Protein AF-A0A9D4LQ45-F1 (afdb_monomer)

Nearest PDB structures (foldseek):
  8e12-assembly1_B  TM=4.538E-01  e=1.174E+00  synthetic construct
  8e0m-assembly2_D  TM=4.059E-01  e=2.780E+00  synthetic construct
  9dze-assembly1_h  TM=4.517E-01  e=4.054E+00  synthetic construct
  8e12-assembly1_A  TM=3.407E-01  e=2.496E+00  synthetic construct

Foldseek 3Di:
DDDDDDPPVPPPLVQLALVCLVVLLVVLCVVQCQDPVVLAGPRLVSSVVSLVVVLVVLVVQLVVCVVVVPVVSNVRSVSSNVCSVPPVCPSRVVRSVVNVVVV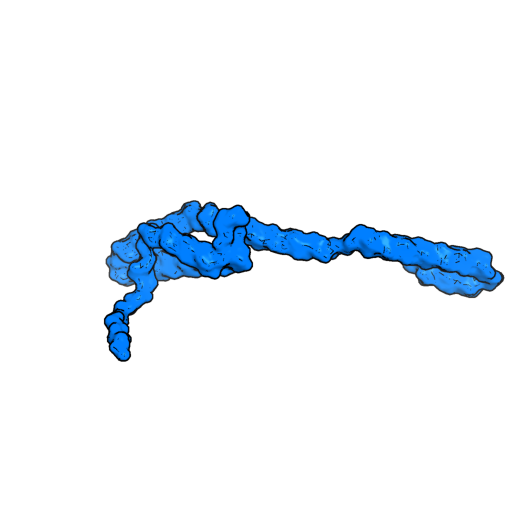VVVVVVVVPQDPVNVVVVVVVVVVLVVVLVVQCVPDPDPVSNVVSVVVVD

Solvent-accessible surface area (backbone atoms only — not comparable to full-atom values): 8572 Å² total; per-residue (Å²): 137,83,84,78,80,72,91,68,80,81,48,69,80,81,63,53,44,51,86,40,48,66,57,52,53,52,50,41,37,60,75,17,43,52,38,85,87,80,60,35,40,77,38,26,72,51,41,50,50,50,54,58,48,50,54,51,52,31,52,52,45,29,53,49,13,58,76,68,69,34,60,68,56,23,52,35,23,51,54,32,46,50,49,46,70,69,46,39,45,73,79,44,42,50,41,21,50,47,37,52,49,51,53,52,52,54,60,53,57,73,69,50,75,48,75,62,54,54,46,52,50,51,51,51,54,50,50,52,50,53,52,51,54,49,52,53,69,70,48,90,47,77,69,58,38,55,57,52,54,66,75,76,110

Structure (mmCIF, N/CA/C/O backbone):
data_AF-A0A9D4LQ45-F1
#
_entry.id   AF-A0A9D4LQ45-F1
#
loop_
_atom_site.group_PDB
_atom_site.id
_atom_site.type_symbol
_atom_site.label_atom_id
_atom_site.label_alt_id
_atom_site.label_comp_id
_atom_site.label_asym_id
_atom_site.label_entity_id
_atom_site.label_seq_id
_atom_site.pdbx_PDB_ins_code
_atom_site.Cartn_x
_atom_site.Cartn_y
_atom_site.Cartn_z
_atom_site.occupancy
_atom_site.B_iso_or_equiv
_atom_site.auth_seq_id
_atom_site.auth_comp_id
_atom_site.auth_asym_id
_atom_site.auth_atom_id
_atom_site.pdbx_PDB_model_num
ATOM 1 N N . MET A 1 1 ? -34.561 -25.183 -6.318 1.00 37.25 1 MET A N 1
ATOM 2 C CA . MET A 1 1 ? -34.825 -24.034 -5.427 1.00 37.25 1 MET A CA 1
ATOM 3 C C . MET A 1 1 ? -34.007 -24.214 -4.157 1.00 37.25 1 MET A C 1
ATOM 5 O O . MET A 1 1 ? -34.370 -25.041 -3.334 1.00 37.25 1 MET A O 1
ATOM 9 N N . ARG A 1 2 ? -32.856 -23.543 -4.029 1.00 37.72 2 ARG A N 1
ATOM 10 C CA . ARG A 1 2 ? -32.115 -23.498 -2.759 1.00 37.72 2 ARG A CA 1
ATOM 11 C C . ARG A 1 2 ? -32.461 -22.171 -2.099 1.00 37.72 2 ARG A C 1
ATOM 13 O O . ARG A 1 2 ? -32.156 -21.121 -2.649 1.00 37.72 2 ARG A O 1
ATOM 20 N N . SER A 1 3 ? -33.189 -22.264 -0.994 1.00 40.03 3 SER A N 1
ATOM 21 C CA . SER A 1 3 ? -33.584 -21.139 -0.157 1.00 40.03 3 SER A CA 1
ATOM 22 C C . SER A 1 3 ? -32.323 -20.459 0.381 1.00 40.03 3 SER A C 1
ATOM 24 O O . SER A 1 3 ? -31.523 -21.107 1.056 1.00 40.03 3 SER A O 1
ATOM 26 N N . CYS A 1 4 ? -32.106 -19.191 0.030 1.00 41.59 4 CYS A N 1
ATOM 27 C CA . CYS A 1 4 ? -31.050 -18.374 0.619 1.00 41.59 4 CYS A CA 1
ATOM 28 C C . CYS A 1 4 ? -31.459 -18.043 2.062 1.00 41.59 4 CYS A C 1
ATOM 30 O O . CYS A 1 4 ? -32.508 -17.421 2.249 1.00 41.59 4 CYS A O 1
ATOM 32 N N . PRO A 1 5 ? -30.690 -18.446 3.086 1.00 48.56 5 PRO A N 1
ATOM 33 C CA . PRO A 1 5 ? -31.003 -18.062 4.447 1.00 48.56 5 PRO A CA 1
ATOM 34 C C . PRO A 1 5 ? -30.683 -16.579 4.619 1.00 48.56 5 PRO A C 1
ATOM 36 O O . PRO A 1 5 ? -29.595 -16.144 4.255 1.00 48.56 5 PRO A O 1
ATOM 39 N N . GLY A 1 6 ? -31.654 -15.849 5.171 1.00 40.50 6 GLY A N 1
ATOM 40 C CA . GLY A 1 6 ? -31.476 -14.654 5.992 1.00 40.50 6 GLY A CA 1
ATOM 41 C C . GLY A 1 6 ? -30.595 -13.551 5.415 1.00 40.50 6 GLY A C 1
ATOM 42 O O . GLY A 1 6 ? -29.373 -13.655 5.386 1.00 40.50 6 GLY A O 1
ATOM 43 N N . ASN A 1 7 ? -31.226 -12.431 5.075 1.00 47.28 7 ASN A N 1
ATOM 44 C CA . ASN A 1 7 ? -30.576 -11.133 4.963 1.00 47.28 7 ASN A CA 1
ATOM 45 C C . ASN A 1 7 ? -29.912 -10.769 6.309 1.00 47.28 7 ASN A C 1
ATOM 47 O O . ASN A 1 7 ? -30.491 -10.059 7.124 1.00 47.28 7 ASN A O 1
ATOM 51 N N . VAL A 1 8 ? -28.725 -11.312 6.583 1.00 52.38 8 VAL A N 1
ATOM 52 C CA . VAL A 1 8 ? -27.810 -10.737 7.565 1.00 52.38 8 VAL A CA 1
ATOM 53 C C . VAL A 1 8 ? -27.364 -9.450 6.904 1.00 52.38 8 VAL A C 1
ATOM 55 O O . VAL A 1 8 ? -26.621 -9.510 5.923 1.00 52.38 8 VAL A O 1
ATOM 58 N N . GLU A 1 9 ? -27.862 -8.305 7.365 1.00 46.81 9 GLU A N 1
ATOM 59 C CA . GLU A 1 9 ? -27.307 -7.025 6.950 1.00 46.81 9 GLU A CA 1
ATOM 60 C C . GLU A 1 9 ? -25.806 -7.075 7.234 1.00 46.81 9 GLU A C 1
ATOM 62 O O . GLU A 1 9 ? -25.347 -7.030 8.377 1.00 46.81 9 GLU A O 1
ATOM 67 N N . LYS A 1 10 ? -25.024 -7.275 6.172 1.00 56.97 10 LYS A N 1
ATOM 68 C CA . LYS A 1 10 ? -23.567 -7.309 6.209 1.00 56.97 10 LYS A CA 1
ATOM 69 C C . LYS A 1 10 ? -23.085 -5.870 6.366 1.00 56.97 10 LYS A C 1
ATOM 71 O O . LYS A 1 10 ? -22.484 -5.318 5.450 1.00 56.97 10 LYS A O 1
ATOM 76 N N . SER A 1 11 ? -23.413 -5.244 7.497 1.00 69.25 11 SER A N 1
ATOM 77 C CA . SER A 1 11 ? -22.915 -3.915 7.817 1.00 69.25 11 SER A CA 1
ATOM 78 C C . SER A 1 11 ? -21.404 -3.993 7.969 1.00 69.25 11 SER A C 1
ATOM 80 O O . SER A 1 11 ? -20.864 -4.952 8.526 1.00 69.25 11 SER A O 1
ATOM 82 N N . LEU A 1 12 ? -20.726 -2.967 7.470 1.00 71.88 12 LEU A N 1
ATOM 83 C CA . LEU A 1 12 ? -19.279 -2.811 7.554 1.00 71.88 12 LEU A CA 1
ATOM 84 C C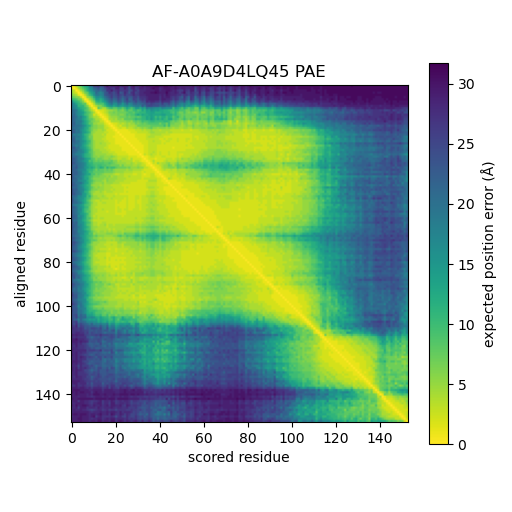 . LEU A 1 12 ? -18.778 -2.906 9.005 1.00 71.88 12 LEU A C 1
ATOM 86 O O . LEU A 1 12 ? -17.689 -3.411 9.260 1.00 71.88 12 LEU A O 1
ATOM 90 N N . GLU A 1 13 ? -19.630 -2.505 9.946 1.00 73.94 13 GLU A N 1
ATOM 91 C CA . GLU A 1 13 ? -19.447 -2.611 11.396 1.00 73.94 13 GLU A CA 1
ATOM 92 C C . GLU A 1 13 ? -19.127 -4.041 11.860 1.00 73.94 13 GLU A C 1
ATOM 94 O O . GLU A 1 13 ? -18.313 -4.229 12.757 1.00 73.94 13 GLU A O 1
ATOM 99 N N . ASN A 1 14 ? -19.696 -5.059 11.207 1.00 70.69 14 ASN A N 1
ATOM 100 C CA . ASN A 1 14 ? -19.511 -6.462 11.583 1.00 70.69 14 ASN A CA 1
ATOM 101 C C . ASN A 1 14 ? -18.216 -7.087 11.041 1.00 70.69 14 ASN A C 1
ATOM 103 O O . ASN A 1 14 ? -17.897 -8.218 11.401 1.00 70.69 14 ASN A O 1
ATOM 107 N N . PHE A 1 15 ? -17.473 -6.393 10.176 1.00 70.88 15 PHE A N 1
ATOM 108 C CA . PHE A 1 15 ? -16.237 -6.917 9.574 1.00 70.88 15 PHE A CA 1
ATOM 109 C C . PHE A 1 15 ? -14.977 -6.195 10.056 1.00 70.88 15 PHE A C 1
ATOM 111 O O . PHE A 1 15 ? -13.868 -6.673 9.826 1.00 70.88 15 PHE A O 1
ATOM 118 N N . MET A 1 16 ? -15.132 -5.059 10.734 1.00 75.31 16 MET A N 1
ATOM 119 C CA . MET A 1 16 ? -14.042 -4.153 11.102 1.00 75.31 16 MET A CA 1
ATOM 120 C C . MET A 1 16 ? -13.503 -4.460 12.506 1.00 75.31 16 MET A C 1
ATOM 122 O O . MET A 1 16 ? -13.445 -3.590 13.371 1.00 75.31 16 MET A O 1
ATOM 126 N N . TYR A 1 17 ? -13.111 -5.718 12.720 1.00 81.88 17 TYR A N 1
ATOM 127 C CA . TYR A 1 17 ? -12.446 -6.173 13.943 1.00 81.88 17 TYR A CA 1
ATOM 128 C C . TYR A 1 17 ? -10.919 -6.179 13.769 1.00 81.88 17 TYR A C 1
ATOM 130 O O . TYR A 1 17 ? -10.446 -6.560 12.694 1.00 81.88 17 TYR A O 1
ATOM 138 N N . PRO A 1 18 ? -10.132 -5.852 14.812 1.00 81.06 18 PRO A N 1
ATOM 139 C CA . PRO A 1 18 ? -8.669 -5.949 14.781 1.00 81.06 18 PRO A CA 1
ATOM 140 C C . PRO A 1 18 ? -8.158 -7.321 14.314 1.00 81.06 18 PRO A C 1
ATOM 142 O O . PRO A 1 18 ? -7.267 -7.401 13.468 1.00 81.06 18 PRO A O 1
ATOM 145 N N . ASP A 1 19 ? -8.793 -8.404 14.770 1.00 85.38 19 ASP A N 1
ATOM 146 C CA . ASP A 1 19 ? -8.439 -9.783 14.400 1.00 85.38 19 ASP A CA 1
ATOM 147 C C . ASP A 1 19 ? -8.616 -10.074 12.903 1.00 85.38 19 ASP A C 1
ATOM 149 O O . ASP A 1 19 ? -7.924 -10.920 12.327 1.00 85.38 19 ASP A O 1
ATOM 153 N N . ALA A 1 20 ? -9.514 -9.341 12.239 1.00 84.75 20 ALA A N 1
ATOM 154 C CA . ALA A 1 20 ? -9.761 -9.475 10.811 1.00 84.75 20 ALA A CA 1
ATOM 155 C C . ALA A 1 20 ? -8.671 -8.812 9.954 1.00 84.75 20 ALA A C 1
ATOM 157 O O . ALA A 1 20 ? -8.658 -9.026 8.741 1.00 84.75 20 ALA A O 1
ATOM 158 N N . PHE A 1 21 ? -7.728 -8.060 10.540 1.00 87.75 21 PHE A N 1
ATOM 159 C CA . PHE A 1 21 ? -6.685 -7.345 9.796 1.00 87.75 21 PHE A CA 1
ATOM 160 C C . PHE A 1 21 ? -5.932 -8.258 8.820 1.00 87.75 21 PHE A C 1
ATOM 162 O O . PHE A 1 21 ? -5.829 -7.952 7.634 1.00 87.75 21 PHE A O 1
ATOM 169 N N . LYS A 1 22 ? -5.492 -9.438 9.276 1.00 88.25 22 LYS A N 1
ATOM 170 C CA . LYS A 1 22 ? -4.783 -10.406 8.420 1.00 88.25 22 LYS A CA 1
ATOM 171 C C . LYS A 1 22 ? -5.638 -1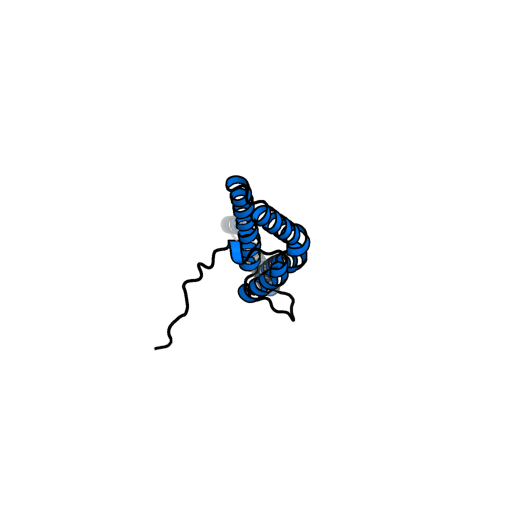0.872 7.241 1.00 88.25 22 LYS A C 1
ATOM 173 O O . LYS A 1 22 ? -5.146 -10.986 6.120 1.00 88.25 22 LYS A O 1
ATOM 178 N N . PHE A 1 23 ? -6.923 -11.117 7.486 1.00 89.56 23 PHE A N 1
ATOM 179 C CA . PHE A 1 23 ? -7.865 -11.531 6.451 1.00 89.56 23 PHE A CA 1
ATOM 180 C C . PHE A 1 23 ? -8.108 -10.416 5.426 1.00 89.56 23 PHE A C 1
ATOM 182 O O . PHE A 1 23 ? -8.148 -10.677 4.223 1.00 89.56 23 PHE A O 1
ATOM 189 N N . ILE A 1 24 ? -8.214 -9.169 5.887 1.00 89.44 24 ILE A N 1
ATOM 190 C CA . ILE A 1 24 ? -8.373 -7.990 5.033 1.00 89.44 24 ILE A CA 1
ATOM 191 C C . ILE A 1 24 ? -7.133 -7.791 4.159 1.00 89.44 24 ILE A C 1
ATOM 193 O O . ILE A 1 24 ? -7.263 -7.627 2.946 1.00 89.44 24 ILE A O 1
ATOM 197 N N . THR A 1 25 ? -5.937 -7.874 4.741 1.00 89.94 25 THR A N 1
ATOM 198 C CA . THR A 1 25 ? -4.668 -7.768 4.012 1.00 89.94 25 THR A CA 1
ATOM 199 C C . THR A 1 25 ? -4.546 -8.858 2.950 1.00 89.94 25 THR A C 1
ATOM 201 O O . THR A 1 25 ? -4.234 -8.559 1.797 1.00 89.94 25 THR A O 1
ATOM 204 N N . GLN A 1 26 ? -4.867 -10.112 3.286 1.00 89.94 26 GLN A N 1
ATOM 205 C CA . GLN A 1 26 ? -4.833 -11.207 2.316 1.00 89.94 26 GLN A CA 1
ATOM 206 C C . GLN A 1 26 ? -5.868 -11.020 1.199 1.00 89.94 26 GLN A C 1
ATOM 208 O O . GLN A 1 26 ? -5.569 -11.235 0.026 1.00 89.94 26 GLN A O 1
ATOM 213 N N . SER A 1 27 ? -7.076 -10.577 1.544 1.00 90.69 27 SER A N 1
ATOM 214 C CA . SER A 1 27 ? -8.129 -10.301 0.564 1.00 90.69 27 SER A CA 1
ATOM 215 C C . SER A 1 27 ? -7.730 -9.164 -0.377 1.00 90.69 27 SER A C 1
ATOM 217 O O . SER A 1 27 ? -7.913 -9.275 -1.586 1.00 90.69 27 SER A O 1
ATOM 219 N N . CYS A 1 28 ? -7.121 -8.101 0.155 1.00 91.25 28 CYS A N 1
ATOM 220 C CA . CYS A 1 28 ? -6.574 -6.996 -0.629 1.00 91.25 28 CYS A CA 1
ATOM 221 C C . CYS A 1 28 ? -5.500 -7.487 -1.608 1.00 91.25 28 CYS A C 1
ATOM 223 O O . CYS A 1 28 ? -5.574 -7.181 -2.799 1.00 91.25 28 CYS A O 1
ATOM 225 N N . LYS A 1 29 ? -4.557 -8.313 -1.133 1.00 91.38 29 LYS A N 1
ATOM 226 C CA . LYS A 1 29 ? -3.518 -8.935 -1.967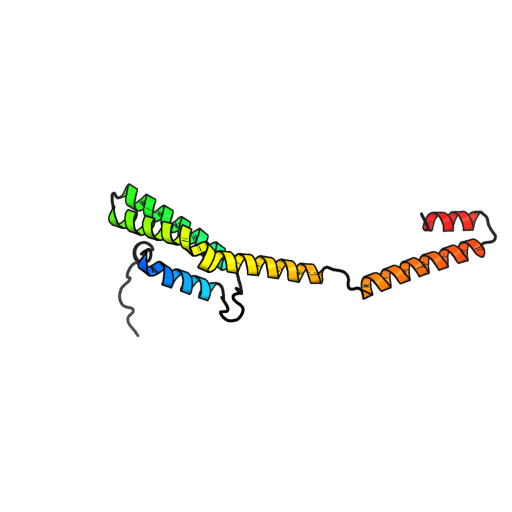 1.00 91.38 29 LYS A CA 1
ATOM 227 C C . LYS A 1 29 ? -4.119 -9.753 -3.106 1.00 91.38 29 LYS A C 1
ATOM 229 O O . LYS A 1 29 ? -3.732 -9.569 -4.257 1.00 91.38 29 LYS A O 1
ATOM 234 N N . ASN A 1 30 ? -5.118 -10.579 -2.810 1.00 91.81 30 ASN A N 1
ATOM 235 C CA . ASN A 1 30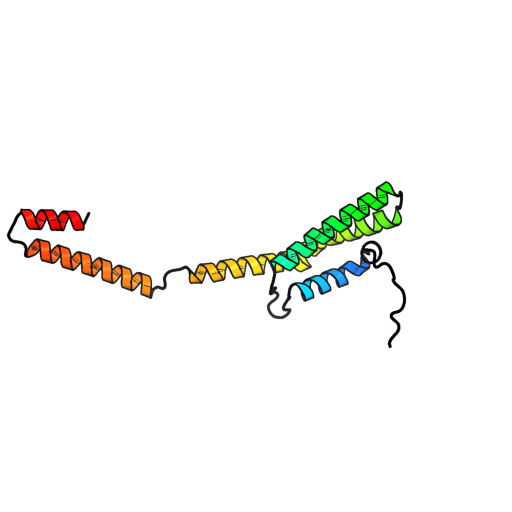 ? -5.797 -11.389 -3.818 1.00 91.81 30 ASN A CA 1
ATOM 236 C C . ASN A 1 30 ? -6.514 -10.518 -4.866 1.00 91.81 30 ASN A C 1
ATOM 238 O O . ASN A 1 30 ? -6.375 -10.753 -6.062 1.00 91.81 30 ASN A O 1
ATOM 242 N N . VAL A 1 31 ? -7.248 -9.488 -4.431 1.00 91.81 31 VAL A N 1
ATOM 243 C CA . VAL A 1 31 ? -8.000 -8.584 -5.323 1.00 91.81 31 VAL A CA 1
ATOM 244 C C . VAL A 1 31 ? -7.072 -7.741 -6.201 1.00 91.81 31 VAL A C 1
ATOM 246 O O . VAL A 1 31 ? -7.376 -7.495 -7.365 1.00 91.81 31 VAL A O 1
ATOM 249 N N . ALA A 1 32 ? -5.930 -7.311 -5.667 1.00 90.38 32 ALA A N 1
ATOM 250 C CA . ALA A 1 32 ? -4.934 -6.543 -6.408 1.00 90.38 32 ALA A CA 1
ATOM 251 C C . ALA A 1 32 ? -4.010 -7.407 -7.291 1.00 90.38 32 ALA A C 1
ATOM 253 O O . ALA A 1 32 ? -3.137 -6.863 -7.974 1.00 90.38 32 ALA A O 1
ATOM 254 N N . GLY A 1 33 ? -4.200 -8.733 -7.291 1.00 91.31 33 GLY A N 1
ATOM 255 C CA . GLY A 1 33 ? -3.412 -9.677 -8.081 1.00 91.31 33 GLY A CA 1
ATOM 256 C C . GLY A 1 33 ? -1.959 -9.755 -7.621 1.00 91.31 33 GLY A C 1
ATOM 257 O O . GLY A 1 33 ? -1.052 -9.596 -8.433 1.00 91.31 33 GLY A O 1
ATOM 258 N N . PHE A 1 34 ? -1.741 -9.912 -6.317 1.00 91.56 34 PHE A N 1
ATOM 259 C CA . PHE A 1 34 ? -0.416 -10.109 -5.738 1.00 91.56 34 PHE A CA 1
ATOM 260 C C . PHE A 1 34 ? 0.173 -11.465 -6.150 1.00 91.56 34 PHE A C 1
ATOM 262 O O . PHE A 1 34 ? -0.448 -12.500 -5.901 1.00 91.56 34 PHE A O 1
ATOM 269 N N . ASP A 1 35 ? 1.376 -11.463 -6.725 1.00 90.00 35 ASP A N 1
ATOM 270 C CA . ASP A 1 35 ? 2.157 -12.678 -6.957 1.00 90.00 35 ASP A CA 1
ATOM 271 C C . ASP A 1 35 ? 3.189 -12.875 -5.841 1.00 90.00 35 ASP A C 1
ATOM 273 O O . ASP A 1 35 ? 4.050 -12.027 -5.595 1.00 90.00 35 ASP A O 1
ATOM 277 N N . GLY A 1 36 ? 3.108 -14.021 -5.163 1.00 86.44 36 GLY A N 1
ATOM 278 C CA . GLY A 1 36 ? 3.992 -14.356 -4.047 1.00 86.44 36 GLY A CA 1
ATOM 279 C C . GLY A 1 36 ? 5.424 -14.687 -4.469 1.00 86.44 36 GLY A C 1
ATOM 280 O O . GLY A 1 36 ? 6.322 -14.596 -3.635 1.00 86.44 36 GLY A O 1
ATOM 281 N N . ASN A 1 37 ? 5.653 -15.040 -5.738 1.00 86.31 37 ASN A N 1
ATOM 282 C CA . ASN A 1 37 ? 6.986 -15.396 -6.226 1.00 86.31 37 ASN A CA 1
ATOM 283 C C . ASN A 1 37 ? 7.814 -14.148 -6.546 1.00 86.31 37 ASN A C 1
ATOM 285 O O . ASN A 1 37 ? 8.968 -14.045 -6.134 1.00 86.31 37 ASN A O 1
ATOM 289 N N . THR A 1 38 ? 7.224 -13.182 -7.254 1.00 84.12 38 THR A N 1
ATOM 290 C CA . THR A 1 38 ? 7.890 -11.919 -7.612 1.00 84.12 38 THR A CA 1
ATOM 291 C C . THR A 1 38 ? 7.695 -10.819 -6.573 1.00 84.12 38 THR A C 1
ATOM 293 O O . THR A 1 38 ? 8.407 -9.815 -6.605 1.00 84.12 38 THR A O 1
ATOM 296 N N . ASN A 1 39 ? 6.757 -10.990 -5.634 1.00 86.38 39 ASN A N 1
ATOM 297 C CA . ASN A 1 39 ? 6.388 -9.980 -4.642 1.00 86.38 39 ASN A CA 1
ATOM 298 C C . ASN A 1 39 ? 5.985 -8.650 -5.317 1.00 86.38 39 ASN A C 1
ATOM 300 O O . ASN A 1 39 ? 6.426 -7.557 -4.927 1.00 86.38 39 ASN A O 1
ATOM 304 N N . THR A 1 40 ? 5.186 -8.775 -6.383 1.00 87.88 40 THR A N 1
ATOM 305 C CA . THR A 1 40 ? 4.638 -7.675 -7.187 1.00 87.88 40 THR A CA 1
ATOM 306 C C . THR A 1 40 ? 3.123 -7.794 -7.325 1.00 87.88 40 THR A C 1
ATOM 308 O O . THR A 1 40 ? 2.532 -8.844 -7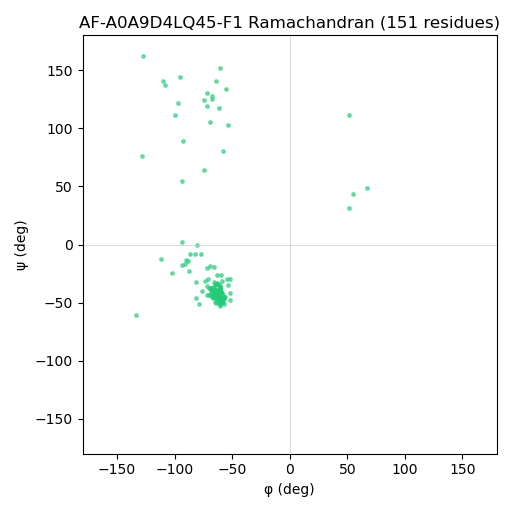.080 1.00 87.88 40 THR A O 1
ATOM 311 N N . TYR A 1 41 ? 2.476 -6.692 -7.701 1.00 90.19 41 TYR A N 1
ATOM 312 C CA . TYR A 1 41 ? 1.030 -6.634 -7.922 1.00 90.19 41 TYR A CA 1
ATOM 313 C C . TYR A 1 41 ? 0.696 -6.475 -9.404 1.00 90.19 41 TYR A C 1
ATOM 315 O O . TYR A 1 41 ? 1.316 -5.669 -10.094 1.00 90.19 41 TYR A O 1
ATOM 323 N N . ALA A 1 42 ? -0.353 -7.150 -9.874 1.00 88.12 42 ALA A N 1
ATOM 324 C CA . ALA A 1 42 ? -0.913 -6.897 -11.201 1.00 88.12 42 ALA A CA 1
ATOM 325 C C . ALA A 1 42 ? -1.518 -5.485 -11.301 1.00 88.12 42 ALA A C 1
ATOM 327 O O . ALA A 1 42 ? -1.314 -4.780 -12.286 1.00 88.12 42 ALA A O 1
ATOM 328 N N . ILE A 1 43 ? -2.246 -5.052 -10.262 1.00 91.06 43 ILE A N 1
ATOM 329 C CA . ILE A 1 43 ? -2.859 -3.718 -10.193 1.00 91.06 43 ILE A CA 1
ATOM 330 C C . ILE A 1 43 ? -2.460 -3.044 -8.869 1.00 91.06 43 ILE A C 1
ATOM 332 O O . ILE A 1 43 ? -3.266 -2.951 -7.939 1.00 91.06 43 ILE A O 1
ATOM 336 N N . PRO A 1 44 ? -1.223 -2.531 -8.749 1.00 89.88 44 PRO A N 1
ATOM 337 C CA . PRO A 1 44 ? -0.728 -1.944 -7.500 1.00 89.88 44 PRO A CA 1
ATOM 338 C C . PRO A 1 44 ? -1.541 -0.721 -7.044 1.00 89.88 44 PRO A C 1
ATOM 340 O O . PRO A 1 44 ? -1.785 -0.533 -5.853 1.00 89.88 44 PRO A O 1
ATOM 343 N N . SER A 1 45 ? -2.051 0.080 -7.985 1.00 91.06 45 SER A N 1
ATOM 344 C CA . SER A 1 45 ? -2.942 1.212 -7.690 1.00 91.06 45 SER A CA 1
ATOM 345 C C . SER A 1 45 ? -4.214 0.790 -6.951 1.00 91.06 45 SER A C 1
ATOM 347 O O . SER A 1 45 ? -4.752 1.567 -6.164 1.00 91.06 45 SER A O 1
ATOM 349 N N . LEU A 1 46 ? -4.713 -0.425 -7.206 1.00 93.12 46 LEU A N 1
ATOM 350 C CA . LEU A 1 46 ? -5.903 -0.951 -6.544 1.00 93.12 46 LEU A CA 1
ATOM 351 C C . LEU A 1 46 ? -5.604 -1.291 -5.081 1.00 93.12 46 LEU A C 1
ATOM 353 O O . LEU A 1 46 ? -6.371 -0.887 -4.212 1.00 93.12 46 LEU A O 1
ATOM 357 N N . ALA A 1 47 ? -4.462 -1.926 -4.800 1.00 91.19 47 ALA A N 1
ATOM 358 C CA . ALA A 1 47 ? -4.024 -2.224 -3.434 1.00 91.19 47 ALA A CA 1
ATOM 359 C C . ALA A 1 47 ? -3.937 -0.953 -2.563 1.00 91.19 47 ALA A C 1
ATOM 361 O O . ALA A 1 47 ? -4.465 -0.909 -1.450 1.00 91.19 47 ALA A O 1
ATOM 362 N N . LEU A 1 48 ? -3.347 0.120 -3.106 1.00 92.19 48 LEU A N 1
ATOM 363 C CA . LEU A 1 48 ? -3.247 1.418 -2.424 1.00 92.19 48 LEU A CA 1
ATOM 364 C C . LEU A 1 48 ? -4.625 2.059 -2.189 1.00 92.19 48 LEU A C 1
ATOM 366 O O . LEU A 1 48 ? -4.907 2.593 -1.111 1.00 92.19 48 LEU A O 1
ATOM 370 N N . LYS A 1 49 ? -5.513 1.993 -3.187 1.00 93.19 49 LYS A N 1
ATOM 371 C CA . LYS A 1 49 ? -6.874 2.541 -3.076 1.00 93.19 49 LYS A CA 1
ATOM 372 C C . LYS A 1 49 ? -7.708 1.800 -2.034 1.00 93.19 49 LYS A C 1
ATOM 374 O O . LYS A 1 49 ? -8.447 2.444 -1.293 1.00 93.19 49 LYS A O 1
ATOM 379 N N . ILE A 1 50 ? -7.582 0.477 -1.945 1.00 92.50 50 ILE A N 1
ATOM 380 C CA . ILE A 1 50 ? -8.302 -0.329 -0.951 1.00 92.50 50 ILE A CA 1
ATOM 381 C C . ILE A 1 50 ? -7.897 0.090 0.464 1.00 92.50 50 ILE A C 1
ATOM 383 O O . ILE A 1 50 ? -8.770 0.422 1.262 1.00 92.50 50 ILE A O 1
ATOM 387 N N . GLY A 1 51 ? -6.595 0.168 0.753 1.00 90.88 51 GLY A N 1
ATOM 388 C CA . GLY A 1 51 ? -6.111 0.575 2.077 1.00 90.88 51 GLY A CA 1
ATOM 389 C C . GLY A 1 51 ? -6.596 1.959 2.494 1.00 90.88 51 GLY A C 1
ATOM 390 O O . GLY A 1 51 ? -7.176 2.130 3.565 1.00 90.88 51 GLY A O 1
ATOM 391 N N . THR A 1 52 ? -6.444 2.943 1.605 1.00 90.69 52 THR A N 1
ATOM 392 C CA . THR A 1 52 ? -6.893 4.321 1.869 1.00 90.69 52 THR A CA 1
ATOM 393 C C . THR A 1 52 ? -8.408 4.431 2.039 1.00 90.69 52 THR A C 1
ATOM 395 O O . THR A 1 52 ? -8.884 5.226 2.849 1.00 90.69 52 THR A O 1
ATOM 398 N N . THR A 1 53 ? -9.184 3.635 1.303 1.00 92.25 53 THR A N 1
ATOM 399 C CA . THR A 1 53 ? -10.648 3.605 1.430 1.00 92.25 53 THR A CA 1
ATOM 400 C C . THR A 1 53 ? -11.073 2.972 2.750 1.00 92.25 53 THR A C 1
ATOM 402 O O . THR A 1 53 ? -11.913 3.534 3.447 1.00 92.25 53 THR A O 1
ATOM 405 N N . LEU A 1 54 ? -10.450 1.860 3.145 1.00 91.31 54 LEU A N 1
ATOM 406 C CA . LEU A 1 54 ? -10.735 1.194 4.416 1.00 91.31 54 LEU A CA 1
ATOM 407 C C . LEU A 1 54 ? -10.395 2.080 5.617 1.00 91.31 54 LEU A C 1
ATOM 409 O O . LEU A 1 54 ? -11.201 2.177 6.538 1.00 91.31 54 LEU A O 1
ATOM 413 N N . GLN A 1 55 ? -9.280 2.813 5.578 1.00 91.31 55 GLN A N 1
ATOM 414 C CA . GLN A 1 55 ? -8.958 3.799 6.615 1.00 91.31 55 GLN A CA 1
ATOM 415 C C . GLN A 1 55 ? -10.016 4.907 6.727 1.00 91.31 55 GLN A C 1
ATOM 417 O O . GLN A 1 55 ? -10.347 5.335 7.832 1.00 91.31 55 GLN A O 1
ATOM 422 N N . LYS A 1 56 ? -10.592 5.370 5.608 1.00 92.56 56 LYS A N 1
ATOM 423 C CA . LYS A 1 56 ? -11.711 6.331 5.646 1.00 92.56 56 LYS A CA 1
ATOM 424 C C . LYS A 1 56 ? -12.949 5.713 6.285 1.00 92.56 56 LYS A C 1
ATOM 426 O O . LYS A 1 56 ? -13.578 6.352 7.122 1.00 92.56 56 LYS A O 1
ATOM 431 N N . CYS A 1 57 ? -13.274 4.475 5.926 1.00 91.56 57 CYS A N 1
ATOM 432 C CA . CYS A 1 57 ? -14.374 3.746 6.541 1.00 91.56 57 CYS A CA 1
ATOM 433 C C . CYS A 1 57 ? -14.180 3.574 8.054 1.00 91.56 57 CYS A C 1
ATOM 435 O O . CYS A 1 57 ? -15.130 3.777 8.801 1.00 91.56 57 CYS A O 1
ATOM 437 N N . LEU A 1 58 ? -12.962 3.276 8.517 1.00 91.62 58 LEU A N 1
ATOM 438 C CA . LEU A 1 58 ? -12.650 3.189 9.946 1.00 91.62 58 LEU A CA 1
ATOM 439 C C . LEU A 1 58 ? -12.884 4.519 10.660 1.00 91.62 58 LEU A C 1
ATOM 441 O O . LEU A 1 58 ? -13.542 4.542 11.692 1.00 91.62 58 LEU A O 1
ATOM 445 N N . LYS A 1 59 ? -12.448 5.639 10.073 1.00 92.31 59 LYS A N 1
ATOM 446 C CA . LYS A 1 59 ? -12.722 6.977 10.625 1.00 92.31 59 LYS A CA 1
ATOM 447 C C . LYS A 1 59 ? -14.219 7.259 10.745 1.00 92.31 59 LYS A C 1
ATOM 449 O O . LYS A 1 59 ? -14.648 7.775 11.769 1.00 92.31 59 LYS A O 1
ATOM 454 N N . ILE A 1 60 ? -15.013 6.869 9.746 1.00 92.56 60 ILE A N 1
ATOM 455 C CA . ILE A 1 60 ? -16.479 6.998 9.793 1.00 92.56 60 ILE A CA 1
ATOM 456 C C . ILE A 1 60 ? -17.066 6.153 10.931 1.00 92.56 60 ILE A C 1
ATOM 458 O O . ILE A 1 60 ? -17.955 6.620 11.637 1.00 92.56 60 ILE A O 1
ATOM 462 N N . LEU A 1 61 ? -16.563 4.934 11.144 1.00 90.88 61 LEU A N 1
ATOM 463 C CA . LEU A 1 61 ? -17.012 4.072 12.241 1.00 90.88 61 LEU A CA 1
ATOM 464 C C . LEU A 1 61 ? -16.647 4.631 13.617 1.00 90.88 61 LEU A C 1
ATOM 466 O O . LEU A 1 61 ? -17.476 4.578 14.520 1.00 90.88 61 LEU A O 1
ATOM 470 N N . ILE A 1 62 ? -15.457 5.216 13.760 1.00 91.06 62 ILE A N 1
ATOM 471 C CA . ILE A 1 62 ? -15.044 5.921 14.981 1.00 91.06 62 ILE A CA 1
ATOM 472 C C . ILE A 1 62 ? -15.997 7.091 15.244 1.00 91.06 62 ILE A C 1
ATOM 474 O O . ILE A 1 62 ? -16.556 7.186 16.334 1.00 91.06 62 ILE A O 1
ATOM 478 N N . SER A 1 63 ? -16.255 7.937 14.238 1.00 92.69 63 SER A N 1
ATOM 479 C CA . SER A 1 63 ? -17.213 9.046 14.351 1.00 92.69 63 SER A CA 1
ATOM 480 C C . SER A 1 63 ? -18.608 8.560 14.747 1.00 92.69 63 SER A C 1
ATOM 482 O O . SER A 1 63 ? -19.196 9.100 15.678 1.00 92.69 63 SER A O 1
ATOM 484 N N . LYS A 1 64 ? -19.102 7.485 14.121 1.00 90.38 64 LYS A N 1
ATOM 485 C CA . LYS A 1 64 ? -20.394 6.876 14.461 1.00 90.38 64 LYS A CA 1
ATOM 486 C C . LYS A 1 64 ? -20.417 6.332 15.895 1.00 90.38 64 LYS A C 1
ATOM 488 O O . LYS A 1 64 ? -21.418 6.491 16.590 1.00 90.38 64 LYS A O 1
ATOM 493 N N . GLY A 1 65 ? -19.335 5.703 16.353 1.00 89.00 65 GLY A N 1
ATOM 494 C CA . GLY A 1 65 ? -19.194 5.224 17.731 1.00 89.00 65 GLY A CA 1
ATOM 495 C C . GLY A 1 65 ? -19.282 6.365 18.745 1.00 89.00 65 GLY A C 1
ATOM 496 O O . GLY A 1 65 ? -20.009 6.250 19.727 1.00 89.00 65 GLY A O 1
ATOM 497 N N . ILE A 1 66 ? -18.639 7.498 18.450 1.00 91.44 66 ILE A N 1
ATOM 498 C CA . ILE A 1 66 ? -18.704 8.714 19.273 1.00 91.44 66 ILE A CA 1
ATOM 499 C C . ILE A 1 66 ? -20.129 9.286 19.292 1.00 91.44 66 ILE A C 1
ATOM 501 O O . ILE A 1 66 ? -20.671 9.541 20.363 1.00 91.44 66 ILE A O 1
ATOM 505 N N . GLU A 1 67 ? -20.760 9.444 18.124 1.00 92.50 67 GLU A N 1
ATOM 506 C CA . GLU A 1 67 ? -22.123 9.989 18.000 1.00 92.50 67 GLU A CA 1
ATOM 507 C C . GLU A 1 67 ? -23.171 9.140 18.730 1.00 92.50 67 GLU A C 1
ATOM 509 O O . GLU A 1 67 ? -24.114 9.669 19.316 1.00 92.50 67 GLU A O 1
ATOM 514 N N . THR A 1 68 ? -23.002 7.818 18.709 1.00 91.25 68 THR A N 1
ATOM 515 C CA . THR A 1 68 ? -23.932 6.863 19.331 1.00 91.25 68 THR A CA 1
ATOM 516 C C . THR A 1 68 ? -23.545 6.480 20.762 1.00 91.25 68 THR A C 1
ATOM 518 O O . THR A 1 68 ? -24.231 5.665 21.378 1.00 91.25 68 THR A O 1
ATOM 521 N N . ASN A 1 69 ? -22.466 7.063 21.302 1.00 90.56 69 ASN A N 1
ATOM 522 C CA . ASN A 1 69 ? -21.861 6.717 22.592 1.00 90.56 69 ASN A CA 1
ATOM 523 C C . ASN A 1 69 ? -21.571 5.207 22.748 1.00 90.56 69 ASN A C 1
ATOM 525 O O . ASN A 1 69 ? -21.642 4.641 23.841 1.00 90.56 69 ASN A O 1
ATOM 529 N N . ASN A 1 70 ? -21.261 4.539 21.635 1.00 90.69 70 ASN A N 1
ATOM 530 C CA . ASN A 1 70 ? -20.899 3.131 21.589 1.00 90.69 70 ASN A CA 1
ATOM 531 C C . ASN A 1 70 ? -19.374 2.988 21.685 1.00 90.69 70 ASN A C 1
ATOM 533 O O . ASN A 1 70 ? -18.667 2.956 20.674 1.00 90.69 70 ASN A O 1
ATOM 537 N N . GLN A 1 71 ? -18.881 2.896 22.923 1.00 89.62 71 GLN A N 1
ATOM 538 C CA . GLN A 1 71 ? -17.448 2.777 23.217 1.00 89.62 71 GLN A CA 1
ATOM 539 C C . GLN A 1 71 ? -16.815 1.528 22.600 1.00 89.62 71 GLN A C 1
ATOM 541 O O . GLN A 1 71 ? -15.681 1.573 22.144 1.00 89.62 71 GLN A O 1
ATOM 546 N N . ASP A 1 72 ? -17.550 0.423 22.541 1.00 88.19 72 ASP A N 1
ATOM 547 C CA . ASP A 1 72 ? -17.042 -0.838 22.014 1.00 88.19 72 ASP A CA 1
ATOM 548 C C . ASP A 1 72 ? -16.787 -0.762 20.495 1.00 88.19 72 ASP A C 1
ATOM 550 O O . ASP A 1 72 ? -15.713 -1.142 20.023 1.00 88.19 72 ASP A O 1
ATOM 554 N N . LEU A 1 73 ? -17.716 -0.170 19.733 1.00 87.19 73 LEU A N 1
ATOM 555 C CA . LEU A 1 73 ? -17.509 0.109 18.306 1.00 87.19 73 LEU A CA 1
ATOM 556 C C . LEU A 1 73 ? -16.329 1.066 18.087 1.00 87.19 73 LEU A C 1
ATOM 558 O O . LEU A 1 73 ? -15.511 0.844 17.191 1.00 87.19 73 LEU A O 1
ATOM 562 N N . GLN A 1 74 ? -16.237 2.114 18.910 1.00 89.00 74 GLN A N 1
ATOM 563 C CA . GLN A 1 74 ? -15.159 3.095 18.840 1.00 89.00 74 GLN A CA 1
ATOM 564 C C . GLN A 1 74 ? -13.791 2.437 19.067 1.00 89.00 74 GLN A C 1
ATOM 566 O O . GLN A 1 74 ? -12.906 2.568 18.222 1.00 89.00 74 GLN A O 1
ATOM 571 N N . THR A 1 75 ? -13.622 1.695 20.166 1.00 90.44 75 THR A N 1
ATOM 572 C CA . THR A 1 75 ? -12.345 1.066 20.530 1.00 90.44 75 THR A CA 1
ATOM 573 C C . THR A 1 75 ? -11.874 0.091 19.456 1.00 90.44 75 THR A C 1
ATOM 575 O O . THR A 1 75 ? -10.729 0.181 19.016 1.00 90.44 75 THR A O 1
ATOM 578 N N . ARG A 1 76 ? -12.758 -0.777 18.948 1.00 90.19 76 ARG A N 1
ATOM 579 C CA . ARG A 1 76 ? -12.403 -1.738 17.888 1.00 90.19 76 ARG A CA 1
ATOM 580 C C . ARG A 1 76 ? -11.944 -1.043 16.606 1.00 90.19 76 ARG A C 1
ATOM 582 O O . ARG A 1 76 ? -10.961 -1.459 15.992 1.00 90.19 76 ARG A O 1
ATOM 589 N N . ALA A 1 77 ? -12.647 0.015 16.199 1.00 91.00 77 ALA A N 1
ATOM 590 C CA . ALA A 1 77 ? -12.307 0.764 14.995 1.00 91.00 77 ALA A CA 1
ATOM 591 C C . ALA A 1 77 ? -10.990 1.546 15.157 1.00 91.00 77 ALA A C 1
ATOM 593 O O . ALA A 1 77 ? -10.196 1.600 14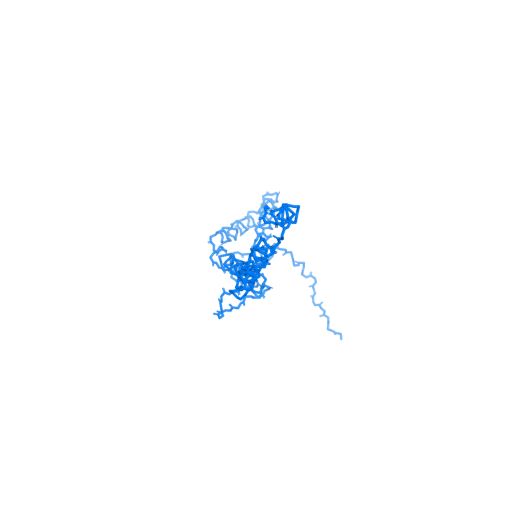.217 1.00 91.00 77 ALA A O 1
ATOM 594 N N . GLU A 1 78 ? -10.720 2.102 16.342 1.00 91.69 78 GLU A N 1
ATOM 595 C CA . GLU A 1 78 ? -9.448 2.761 16.666 1.00 91.69 78 GLU A CA 1
ATOM 596 C C . GLU A 1 78 ? -8.271 1.778 16.682 1.00 91.69 78 GLU A C 1
ATOM 598 O O . GLU A 1 78 ? -7.217 2.067 16.113 1.00 91.69 78 GLU A O 1
ATOM 603 N N . GLU A 1 79 ? -8.438 0.607 17.297 1.00 92.62 79 GLU A N 1
ATOM 604 C CA . GLU A 1 79 ? -7.424 -0.451 17.324 1.00 92.62 79 GLU A CA 1
ATOM 605 C C . GLU A 1 79 ? -7.098 -0.953 15.917 1.00 92.62 79 GLU A C 1
ATOM 607 O O . GLU A 1 79 ? -5.927 -1.029 15.537 1.00 92.62 79 GLU A O 1
ATOM 612 N N . LEU A 1 80 ? -8.123 -1.224 15.105 1.00 90.50 80 LEU A N 1
ATOM 613 C CA . LEU A 1 80 ? -7.926 -1.620 13.716 1.00 90.50 80 LEU A CA 1
ATOM 614 C C . LEU A 1 80 ? -7.282 -0.486 12.900 1.00 90.50 80 LEU A C 1
ATOM 616 O O . LEU A 1 80 ? -6.375 -0.749 12.112 1.00 90.50 80 LEU A O 1
ATOM 620 N N . SER A 1 81 ? -7.664 0.777 13.115 1.00 92.12 81 SER A N 1
ATOM 621 C CA . SER A 1 81 ? -7.020 1.926 12.457 1.00 92.12 81 SER A CA 1
ATOM 622 C C . SER A 1 81 ? -5.530 2.020 12.792 1.00 92.12 81 SER A C 1
ATOM 624 O O . SER A 1 81 ? -4.721 2.234 11.888 1.00 92.12 81 SER A O 1
ATOM 626 N N . LYS A 1 82 ? -5.145 1.793 14.054 1.00 92.56 82 LYS A N 1
ATOM 627 C CA . LYS A 1 82 ? -3.734 1.743 14.470 1.00 92.56 82 LYS A CA 1
ATOM 628 C C . LYS A 1 82 ? -2.985 0.594 13.793 1.00 92.56 82 LYS A C 1
ATOM 630 O O . LYS A 1 82 ? -1.872 0.797 13.320 1.00 92.56 82 LYS A O 1
ATOM 635 N N . LEU A 1 83 ? -3.593 -0.590 13.677 1.00 91.31 83 LEU A N 1
ATOM 636 C CA . LEU A 1 83 ? -2.991 -1.710 12.939 1.00 91.31 83 LEU A CA 1
ATOM 637 C C . LEU A 1 83 ? -2.740 -1.362 11.468 1.00 91.31 83 LEU A C 1
ATOM 639 O O . LEU A 1 83 ? -1.686 -1.705 10.932 1.00 91.31 83 LEU A O 1
ATOM 643 N N . PHE A 1 84 ? -3.674 -0.652 10.829 1.00 90.56 84 PHE A N 1
ATOM 644 C CA . PHE A 1 84 ? -3.475 -0.133 9.477 1.00 90.56 84 PHE A CA 1
ATOM 645 C C . PHE A 1 84 ? -2.314 0.865 9.412 1.00 90.56 84 PHE A C 1
ATOM 647 O O . PHE A 1 84 ? -1.511 0.790 8.494 1.00 90.56 84 PHE A O 1
ATOM 654 N N . GLU A 1 85 ? -2.183 1.787 10.362 1.00 89.06 85 GLU A N 1
ATOM 655 C CA . GLU A 1 85 ? -1.071 2.750 10.353 1.00 89.06 85 GLU A CA 1
ATOM 656 C C . GLU A 1 85 ? 0.299 2.084 10.529 1.00 89.06 85 GLU A C 1
ATOM 658 O O . GLU A 1 85 ? 1.252 2.472 9.855 1.00 89.06 85 GLU A O 1
ATOM 663 N N . ILE A 1 86 ? 0.388 1.067 11.389 1.00 90.31 86 ILE A N 1
ATOM 664 C CA . ILE A 1 86 ? 1.653 0.397 11.712 1.00 90.31 86 ILE A CA 1
ATOM 665 C C . ILE A 1 86 ? 2.054 -0.588 10.608 1.00 90.31 86 ILE A C 1
ATOM 667 O O . ILE A 1 86 ? 3.177 -0.536 10.119 1.00 90.31 86 ILE A O 1
ATOM 671 N N . ASN A 1 87 ? 1.147 -1.481 10.200 1.00 90.50 87 ASN A N 1
ATOM 672 C CA . ASN A 1 87 ? 1.517 -2.658 9.404 1.00 90.50 87 ASN A CA 1
ATOM 673 C C . ASN A 1 87 ? 1.191 -2.522 7.912 1.00 90.50 87 ASN A C 1
ATOM 675 O O . ASN A 1 87 ? 1.808 -3.186 7.083 1.00 90.50 87 ASN A O 1
ATOM 679 N N . TRP A 1 88 ? 0.224 -1.678 7.529 1.00 91.25 88 TRP A N 1
ATOM 680 C CA . TRP A 1 88 ? -0.257 -1.641 6.139 1.00 91.25 88 TRP A CA 1
ATOM 681 C C . TRP A 1 88 ? 0.818 -1.190 5.148 1.00 91.25 88 TRP A C 1
ATOM 683 O O . TRP A 1 88 ? 0.850 -1.637 3.997 1.00 91.25 88 TRP A O 1
ATOM 693 N N . THR A 1 89 ? 1.697 -0.288 5.587 1.00 89.00 89 THR A N 1
ATOM 694 C CA . THR A 1 89 ? 2.791 0.209 4.754 1.00 89.00 89 THR A CA 1
ATOM 695 C C . THR A 1 89 ? 3.735 -0.919 4.367 1.00 89.00 89 THR A C 1
ATOM 697 O O . THR A 1 89 ? 4.028 -1.070 3.182 1.00 89.00 89 THR A O 1
ATOM 700 N N . ASP A 1 90 ? 4.136 -1.742 5.330 1.00 88.25 90 ASP A N 1
ATOM 701 C CA . ASP A 1 90 ? 5.080 -2.833 5.105 1.00 88.25 90 ASP A CA 1
ATOM 702 C C . ASP A 1 90 ? 4.421 -4.017 4.394 1.00 88.25 90 ASP A C 1
ATOM 704 O O . ASP A 1 90 ? 4.994 -4.575 3.461 1.00 88.25 90 ASP A O 1
ATOM 708 N N . ASP A 1 91 ? 3.184 -4.354 4.765 1.00 86.25 91 ASP A N 1
ATOM 709 C CA . ASP A 1 91 ? 2.486 -5.517 4.216 1.00 86.25 91 ASP A CA 1
ATOM 710 C C . ASP A 1 91 ? 1.993 -5.318 2.778 1.00 86.25 91 ASP A C 1
ATOM 712 O O . ASP A 1 91 ? 1.851 -6.300 2.037 1.00 86.25 91 ASP A O 1
ATOM 716 N N . VAL A 1 92 ? 1.646 -4.079 2.403 1.00 89.50 92 VAL A N 1
ATOM 717 C CA . VAL A 1 92 ? 0.942 -3.778 1.147 1.00 89.50 92 VAL A CA 1
ATOM 718 C C . VAL A 1 92 ? 1.568 -2.605 0.402 1.00 89.50 92 VAL A C 1
ATOM 720 O O . VAL A 1 92 ? 1.993 -2.773 -0.746 1.00 89.50 92 VAL A O 1
ATOM 723 N N . SER A 1 93 ? 1.606 -1.413 1.008 1.00 89.38 93 SER A N 1
ATOM 724 C CA . SER A 1 93 ? 1.903 -0.182 0.260 1.00 89.38 93 SER A CA 1
ATOM 725 C C . SER A 1 93 ? 3.323 -0.141 -0.291 1.00 89.38 93 SER A C 1
ATOM 727 O O . SER A 1 93 ? 3.510 0.319 -1.412 1.00 89.38 93 SER A O 1
ATOM 729 N N . SER A 1 94 ? 4.310 -0.637 0.454 1.00 90.00 94 SER A N 1
ATOM 730 C CA . SER A 1 94 ? 5.717 -0.662 0.048 1.00 90.00 94 SER A CA 1
ATOM 731 C C . SER A 1 94 ? 5.903 -1.487 -1.225 1.00 90.00 94 SER A C 1
ATOM 733 O O . SER A 1 94 ? 6.406 -0.987 -2.234 1.00 90.00 94 SER A O 1
ATOM 735 N N . ASN A 1 95 ? 5.385 -2.720 -1.236 1.00 90.00 95 ASN A N 1
ATOM 736 C CA . ASN A 1 95 ? 5.441 -3.584 -2.413 1.00 90.00 95 ASN A CA 1
ATOM 737 C C . ASN A 1 95 ? 4.631 -3.010 -3.587 1.00 90.00 95 ASN A C 1
ATOM 739 O O . ASN A 1 95 ? 5.110 -3.033 -4.718 1.00 90.00 95 ASN A O 1
ATOM 743 N N . ALA A 1 96 ? 3.449 -2.438 -3.335 1.00 90.25 96 ALA A N 1
ATOM 744 C CA . ALA A 1 96 ? 2.628 -1.827 -4.382 1.00 90.25 96 ALA A CA 1
ATOM 745 C C . ALA A 1 96 ? 3.297 -0.590 -5.012 1.00 90.25 96 ALA A C 1
ATOM 747 O O . ALA A 1 96 ? 3.312 -0.449 -6.236 1.00 90.25 96 ALA A O 1
ATOM 748 N N . LEU A 1 97 ? 3.889 0.291 -4.199 1.00 91.94 97 LEU A N 1
ATOM 749 C CA . LEU A 1 97 ? 4.634 1.463 -4.666 1.00 91.94 97 LEU A CA 1
ATOM 750 C C . LEU A 1 97 ? 5.888 1.059 -5.436 1.00 91.94 97 LEU A C 1
ATOM 752 O O . LEU A 1 97 ? 6.168 1.642 -6.484 1.00 91.94 97 LEU A O 1
ATOM 756 N N . ARG A 1 98 ? 6.604 0.036 -4.960 1.00 91.94 98 ARG A N 1
ATOM 757 C CA . ARG A 1 98 ? 7.744 -0.528 -5.682 1.00 91.94 98 ARG A CA 1
ATOM 758 C C . ARG A 1 98 ? 7.319 -1.032 -7.058 1.00 91.94 98 ARG A C 1
ATOM 760 O O . ARG A 1 98 ? 7.919 -0.621 -8.044 1.00 91.94 98 ARG A O 1
ATOM 767 N N . THR A 1 99 ? 6.249 -1.824 -7.148 1.00 90.44 99 THR A N 1
ATOM 768 C CA . THR A 1 99 ? 5.742 -2.308 -8.441 1.00 90.44 99 THR A CA 1
ATOM 769 C C . THR A 1 99 ? 5.328 -1.161 -9.367 1.00 90.44 99 THR A C 1
ATOM 771 O O . THR A 1 99 ? 5.634 -1.200 -10.554 1.00 90.44 99 THR A O 1
ATOM 774 N N . LEU A 1 100 ? 4.678 -0.109 -8.849 1.00 91.12 100 LEU A N 1
ATOM 775 C CA . LEU A 1 100 ? 4.358 1.086 -9.645 1.00 91.12 100 LEU A CA 1
ATOM 776 C C . LEU A 1 100 ? 5.608 1.770 -10.192 1.00 91.12 100 LEU A C 1
ATOM 778 O O . LEU A 1 100 ? 5.640 2.181 -11.353 1.00 91.12 100 LEU A O 1
ATOM 782 N N . HIS A 1 101 ? 6.624 1.915 -9.348 1.00 89.62 101 HIS A N 1
ATOM 783 C CA . HIS A 1 101 ? 7.869 2.558 -9.720 1.00 89.62 101 HIS A CA 1
ATOM 784 C C . HIS A 1 101 ? 8.634 1.734 -10.761 1.00 89.62 101 HIS A C 1
ATOM 786 O O . HIS A 1 101 ? 9.062 2.284 -11.772 1.00 89.62 101 HIS A O 1
ATOM 792 N N . GLU A 1 102 ? 8.736 0.420 -10.564 1.00 88.62 102 GLU A N 1
ATOM 793 C CA . GLU A 1 102 ? 9.348 -0.512 -11.516 1.00 88.62 102 GLU A CA 1
ATOM 794 C C . GLU A 1 102 ? 8.614 -0.505 -12.860 1.00 88.62 102 GLU A C 1
ATOM 796 O O . GLU A 1 102 ? 9.255 -0.392 -13.903 1.00 88.62 102 GLU A O 1
ATOM 801 N N . ALA A 1 103 ? 7.277 -0.542 -12.854 1.00 86.88 103 ALA A N 1
ATOM 802 C CA . ALA A 1 103 ? 6.477 -0.457 -14.073 1.00 86.88 103 ALA A CA 1
ATOM 803 C C . ALA A 1 103 ? 6.748 0.852 -14.829 1.00 86.88 103 ALA A C 1
ATOM 805 O O . ALA A 1 103 ? 7.028 0.828 -16.026 1.00 86.88 103 ALA A O 1
ATOM 806 N N . LYS A 1 104 ? 6.758 1.989 -14.121 1.00 86.25 104 LYS A N 1
ATOM 807 C CA . LYS A 1 104 ? 7.074 3.297 -14.710 1.00 86.25 104 LYS A CA 1
ATOM 808 C C . LYS A 1 104 ? 8.486 3.329 -15.297 1.00 86.25 104 LYS A C 1
ATOM 810 O O . LYS A 1 104 ? 8.667 3.795 -16.419 1.00 86.25 104 LYS A O 1
ATOM 815 N N . GLN A 1 105 ? 9.478 2.837 -14.557 1.00 82.25 105 GLN A N 1
ATOM 816 C CA . GLN A 1 105 ? 10.862 2.791 -15.021 1.00 82.25 105 GLN A CA 1
ATOM 817 C C . GLN A 1 105 ? 11.028 1.896 -16.250 1.00 82.25 105 GLN A C 1
ATOM 819 O O . GLN A 1 105 ? 11.752 2.265 -17.171 1.00 82.25 105 GLN A O 1
ATOM 824 N N . ASN A 1 106 ? 10.353 0.747 -16.295 1.00 82.12 106 ASN A N 1
ATOM 825 C CA . ASN A 1 106 ? 10.415 -0.161 -17.437 1.00 82.12 106 ASN A CA 1
ATOM 826 C C . ASN A 1 106 ? 9.781 0.465 -18.685 1.00 82.12 106 ASN A C 1
ATOM 828 O O . ASN A 1 106 ? 10.407 0.445 -19.740 1.00 82.12 106 ASN A O 1
ATOM 832 N N . SER A 1 107 ? 8.629 1.132 -18.556 1.00 77.50 107 SER A N 1
ATOM 833 C CA . SER A 1 107 ? 8.035 1.886 -19.669 1.00 77.50 107 SER A CA 1
ATOM 834 C C . SER A 1 107 ? 8.911 3.057 -20.132 1.00 77.50 107 SER A C 1
ATOM 836 O O . SER A 1 107 ? 8.941 3.371 -21.313 1.00 77.50 107 SER A O 1
ATOM 838 N N . GLN A 1 108 ? 9.662 3.705 -19.233 1.00 73.12 108 GLN A N 1
ATOM 839 C CA . GLN A 1 108 ? 10.603 4.763 -19.623 1.00 73.12 108 GLN A CA 1
ATOM 840 C C . GLN A 1 108 ? 11.835 4.234 -20.368 1.00 73.12 108 GLN A C 1
ATOM 842 O O . GLN A 1 108 ? 12.370 4.951 -21.208 1.00 73.12 108 GLN A O 1
ATOM 847 N N . LYS A 1 109 ? 12.284 3.001 -20.099 1.00 65.75 109 LYS A N 1
ATOM 848 C CA . LYS A 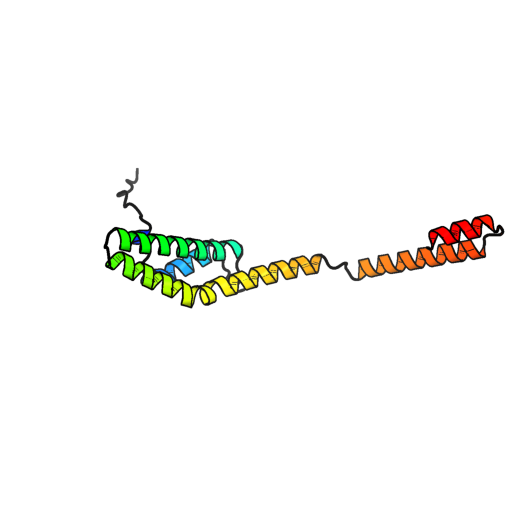1 109 ? 13.387 2.382 -20.855 1.00 65.75 109 LYS A CA 1
ATOM 849 C C . LYS A 1 109 ? 13.013 2.139 -22.316 1.00 65.75 109 LYS A C 1
ATOM 851 O O . LYS A 1 109 ? 13.870 2.297 -23.173 1.00 65.75 109 LYS A O 1
ATOM 856 N N . GLU A 1 110 ? 11.752 1.816 -22.598 1.00 63.66 110 GLU A N 1
ATOM 857 C CA . GLU A 1 110 ? 11.249 1.656 -23.972 1.00 63.66 110 GLU A CA 1
ATOM 858 C C . GLU A 1 110 ? 11.175 2.981 -24.749 1.00 63.66 110 GLU A C 1
ATOM 860 O O . GLU A 1 110 ? 11.128 2.970 -25.973 1.00 63.66 110 GLU A O 1
ATOM 865 N N . LEU A 1 111 ? 11.192 4.126 -24.055 1.00 67.69 111 LEU A N 1
ATOM 866 C CA . LEU A 1 111 ? 11.198 5.459 -24.671 1.00 67.69 111 LEU A CA 1
ATOM 867 C C . LEU A 1 111 ? 12.605 5.962 -25.016 1.00 67.69 111 LEU A C 1
ATOM 869 O O . LEU A 1 111 ? 12.739 7.022 -25.629 1.00 67.69 111 LEU A O 1
ATOM 873 N N . LEU A 1 112 ? 13.655 5.253 -24.596 1.00 73.56 112 LEU A N 1
ATOM 874 C CA . LEU A 1 112 ? 15.012 5.602 -24.991 1.00 73.56 112 LEU A CA 1
ATOM 875 C C . LEU A 1 112 ? 15.204 5.181 -26.454 1.00 73.56 112 LEU A C 1
ATOM 877 O O . LEU A 1 112 ? 14.989 4.005 -26.754 1.00 73.56 112 LEU A O 1
ATOM 881 N N . PRO A 1 113 ? 15.607 6.094 -27.361 1.00 73.94 113 PRO A N 1
ATOM 882 C CA . PRO A 1 113 ? 15.915 5.712 -28.733 1.00 73.94 113 PRO A CA 1
ATOM 883 C C . PRO A 1 113 ? 16.973 4.613 -28.703 1.00 73.94 113 PRO A C 1
ATOM 885 O O . PRO A 1 113 ? 17.957 4.700 -27.956 1.00 73.94 113 PRO A O 1
ATOM 888 N N . LEU A 1 114 ? 16.755 3.556 -29.483 1.00 77.81 114 LEU A N 1
ATOM 889 C CA . LEU A 1 114 ? 17.679 2.437 -29.520 1.00 77.81 114 LEU A CA 1
ATOM 890 C C . LEU A 1 114 ? 19.039 2.959 -30.002 1.00 77.81 114 LEU A C 1
ATOM 892 O O . LEU A 1 114 ? 19.113 3.908 -30.783 1.00 77.81 114 LEU A O 1
ATOM 896 N N . ALA A 1 115 ? 20.140 2.321 -29.596 1.00 81.56 115 ALA A N 1
ATOM 897 C CA . ALA A 1 115 ? 21.473 2.700 -30.082 1.00 81.56 115 ALA A CA 1
ATOM 898 C C . ALA A 1 115 ? 21.538 2.752 -31.623 1.00 81.56 115 ALA A C 1
ATOM 900 O O . ALA A 1 115 ? 22.273 3.554 -32.195 1.00 81.56 115 ALA A O 1
ATOM 901 N N . ASN A 1 116 ? 20.724 1.927 -32.287 1.00 82.44 116 ASN A N 1
ATOM 902 C CA . ASN A 1 116 ? 20.570 1.941 -33.732 1.00 82.44 116 ASN A CA 1
ATOM 903 C C . ASN A 1 116 ? 19.868 3.205 -34.255 1.00 82.44 116 ASN A C 1
ATOM 905 O O . ASN A 1 116 ? 20.297 3.744 -35.265 1.00 82.44 116 ASN A O 1
ATOM 909 N N . ASP A 1 117 ? 18.849 3.713 -33.564 1.00 85.62 117 ASP A N 1
ATOM 910 C CA . ASP A 1 117 ? 18.148 4.943 -33.952 1.00 85.62 117 ASP A CA 1
ATOM 911 C C . ASP A 1 117 ? 19.079 6.157 -33.836 1.00 85.62 117 ASP A C 1
ATOM 913 O O . ASP A 1 117 ? 19.150 6.986 -34.743 1.00 85.62 117 ASP A O 1
ATOM 917 N N . VAL A 1 118 ? 19.873 6.216 -32.759 1.00 87.62 118 VAL A N 1
ATOM 918 C CA . VAL A 1 118 ? 20.910 7.248 -32.579 1.00 87.62 118 VAL A CA 1
ATOM 919 C C . VAL A 1 118 ? 21.966 7.149 -33.681 1.00 87.62 118 VAL A C 1
ATOM 921 O O . VAL A 1 118 ? 22.394 8.168 -34.223 1.00 87.62 118 VAL A O 1
ATOM 924 N N . LYS A 1 119 ? 22.359 5.925 -34.051 1.00 89.94 119 LYS A N 1
ATOM 925 C CA . LYS A 1 119 ? 23.315 5.681 -35.131 1.00 89.94 119 LYS A CA 1
ATOM 926 C C . LYS A 1 119 ? 22.769 6.152 -36.481 1.00 89.94 119 LYS A C 1
ATOM 928 O O . LYS A 1 119 ? 23.445 6.933 -37.141 1.00 89.94 119 LYS A O 1
ATOM 933 N N . VAL A 1 120 ? 21.548 5.762 -36.846 1.00 90.88 120 VAL A N 1
ATOM 934 C CA . VAL A 1 120 ? 20.890 6.186 -38.096 1.00 90.88 120 VAL A CA 1
ATOM 935 C C . VAL A 1 120 ? 20.783 7.708 -38.164 1.00 90.88 120 VAL A C 1
ATOM 937 O O . VAL A 1 120 ? 21.112 8.299 -39.188 1.00 90.88 120 VAL A O 1
ATOM 940 N N . MET A 1 121 ? 20.397 8.361 -37.066 1.00 89.38 121 MET A N 1
ATOM 941 C CA . MET A 1 121 ? 20.354 9.822 -36.998 1.00 89.38 121 MET A CA 1
ATOM 942 C C . MET A 1 121 ? 21.745 10.443 -37.190 1.00 89.38 121 MET A C 1
ATOM 944 O O . MET A 1 121 ? 21.887 11.397 -37.949 1.00 89.38 121 MET A O 1
ATOM 948 N N . SER A 1 122 ? 22.780 9.899 -36.542 1.00 90.31 122 SER A N 1
ATOM 949 C CA . SER A 1 122 ? 24.151 10.402 -36.692 1.00 90.31 122 SER A CA 1
ATOM 950 C C . SER A 1 122 ? 24.705 10.210 -38.107 1.00 90.31 122 SER A C 1
ATOM 952 O O . SER A 1 122 ? 25.369 11.100 -38.631 1.00 90.31 122 SER A O 1
ATOM 954 N N . GLU A 1 123 ? 24.392 9.083 -38.749 1.00 93.31 123 GLU A N 1
ATOM 955 C CA . GLU A 1 123 ? 24.786 8.795 -40.128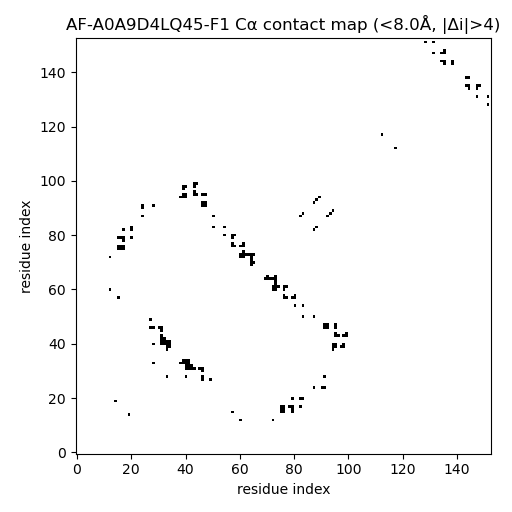 1.00 93.31 123 GLU A CA 1
ATOM 956 C C . GLU A 1 123 ? 24.057 9.711 -41.111 1.00 93.31 123 GLU A C 1
ATOM 958 O O . GLU A 1 123 ? 24.688 10.247 -42.017 1.00 93.31 123 GLU A O 1
ATOM 963 N N . TYR A 1 124 ? 22.761 9.955 -40.897 1.00 93.25 124 TYR A N 1
ATOM 964 C CA . TYR A 1 124 ? 21.981 10.898 -41.694 1.00 93.25 124 TYR A CA 1
ATOM 965 C C . TYR A 1 124 ? 22.539 12.322 -41.601 1.00 93.25 124 TYR A C 1
ATOM 967 O O . TYR A 1 124 ? 22.763 12.959 -42.627 1.00 93.25 124 TYR A O 1
ATOM 975 N N . LEU A 1 125 ? 22.819 12.808 -40.386 1.00 91.50 125 LEU A N 1
ATOM 976 C CA . LEU A 1 125 ? 23.399 14.140 -40.185 1.00 91.50 125 LEU A CA 1
ATOM 977 C C . LEU A 1 125 ? 24.765 14.270 -40.866 1.00 91.50 125 LEU A C 1
ATOM 979 O O . LEU A 1 125 ? 25.020 15.277 -41.521 1.00 91.50 125 LEU A O 1
ATOM 983 N N . ARG A 1 126 ? 25.612 13.237 -40.771 1.00 89.94 126 ARG A N 1
ATOM 984 C CA . ARG A 1 126 ? 26.921 13.227 -41.437 1.00 89.94 126 ARG A CA 1
ATOM 985 C C . ARG A 1 126 ? 26.789 13.202 -42.959 1.00 89.94 126 ARG A C 1
ATOM 987 O O . ARG A 1 126 ? 27.551 13.862 -43.655 1.00 89.94 126 ARG A O 1
ATOM 994 N N . HIS A 1 127 ? 25.818 12.455 -43.480 1.00 91.50 127 HIS A N 1
ATOM 995 C CA . HIS A 1 127 ? 25.554 12.393 -44.913 1.00 91.50 127 HIS A CA 1
ATOM 996 C C . HIS A 1 127 ? 25.057 13.733 -45.471 1.00 91.50 127 HIS A C 1
ATOM 998 O O . HIS A 1 127 ? 25.533 14.169 -46.520 1.00 91.50 127 HIS A O 1
ATOM 1004 N N . GLU A 1 128 ? 24.136 14.403 -44.774 1.00 88.12 128 GLU A N 1
ATOM 1005 C CA . GLU A 1 128 ? 23.679 15.746 -45.147 1.00 88.12 128 GLU A CA 1
ATOM 1006 C C . GLU A 1 128 ? 24.841 16.747 -45.107 1.00 88.12 128 GLU A C 1
ATOM 1008 O O . GLU A 1 128 ? 25.033 17.500 -46.060 1.00 88.12 128 GLU A O 1
ATOM 1013 N N . GLU A 1 129 ? 25.666 16.714 -44.056 1.00 85.62 129 GLU A N 1
ATOM 1014 C CA . GLU A 1 129 ? 26.858 17.562 -43.941 1.00 85.62 129 GLU A CA 1
ATOM 1015 C C . GLU A 1 129 ? 27.816 17.364 -45.128 1.00 85.62 129 GLU A C 1
ATOM 1017 O O . GLU A 1 129 ? 28.183 18.336 -45.791 1.00 85.62 129 GLU A O 1
ATOM 1022 N N . GLU A 1 130 ? 28.169 16.115 -45.446 1.00 86.12 130 GLU A N 1
ATOM 1023 C CA . GLU A 1 130 ? 29.036 15.776 -46.581 1.00 86.12 130 GLU A CA 1
ATOM 1024 C C . GLU A 1 130 ? 28.420 16.230 -47.920 1.00 86.12 130 GLU A C 1
ATOM 1026 O O . GLU A 1 130 ? 29.113 16.783 -48.775 1.00 86.12 130 GLU A O 1
ATOM 1031 N N . THR A 1 131 ? 27.109 16.056 -48.104 1.00 84.44 131 THR A N 1
ATOM 1032 C CA . THR A 1 131 ? 26.401 16.425 -49.342 1.00 84.44 131 THR A CA 1
ATOM 1033 C C . THR A 1 131 ? 26.395 17.937 -49.567 1.00 84.44 131 THR A C 1
ATOM 1035 O O . THR A 1 131 ? 26.697 18.409 -50.670 1.00 84.44 131 THR A O 1
ATOM 1038 N N . HIS A 1 132 ? 26.103 18.720 -48.526 1.00 79.25 132 HIS A N 1
ATOM 1039 C CA . HIS A 1 132 ? 26.107 20.182 -48.627 1.00 79.25 132 HIS A CA 1
ATOM 1040 C C . HIS A 1 132 ? 27.532 20.737 -48.738 1.00 79.25 132 HIS A C 1
ATOM 1042 O O . HIS A 1 132 ? 27.754 21.667 -49.515 1.00 79.25 132 HIS A O 1
ATOM 1048 N N . ALA A 1 133 ? 28.515 20.137 -48.056 1.00 81.12 133 ALA A N 1
ATOM 1049 C CA . ALA A 1 133 ? 29.929 20.495 -48.195 1.00 81.12 133 ALA A CA 1
ATOM 1050 C C . ALA A 1 133 ? 30.448 20.269 -49.627 1.00 81.12 133 ALA A C 1
ATOM 1052 O O . ALA A 1 133 ? 31.081 21.156 -50.203 1.00 81.12 133 ALA A O 1
ATOM 1053 N N . ASN A 1 134 ? 30.113 19.131 -50.242 1.00 81.25 134 ASN A N 1
ATOM 1054 C CA . ASN A 1 134 ? 30.482 18.842 -51.630 1.00 81.25 134 ASN A CA 1
ATOM 1055 C C . ASN A 1 134 ? 29.781 19.795 -52.615 1.00 81.25 134 ASN A C 1
ATOM 1057 O O . ASN A 1 134 ? 30.422 20.336 -53.514 1.00 81.25 134 ASN A O 1
ATOM 1061 N N . THR A 1 135 ? 28.499 20.106 -52.392 1.00 78.38 135 THR A N 1
ATOM 1062 C CA . THR A 1 135 ? 27.746 21.085 -53.205 1.00 78.38 135 THR A CA 1
ATOM 1063 C C . THR A 1 135 ? 28.370 22.490 -53.140 1.00 78.38 135 THR A C 1
ATOM 1065 O O . THR A 1 135 ? 28.433 23.213 -54.139 1.00 78.38 135 THR A O 1
ATOM 1068 N N . LEU A 1 136 ? 28.884 22.893 -51.974 1.00 72.94 136 LEU A N 1
ATOM 1069 C CA . LEU A 1 136 ? 29.619 24.152 -51.804 1.00 72.94 136 LEU A CA 1
ATOM 1070 C C . LEU A 1 136 ? 30.952 24.170 -52.567 1.00 72.94 136 LEU A C 1
ATOM 1072 O O . LEU A 1 136 ? 31.379 25.233 -53.025 1.00 72.94 136 LEU A O 1
ATOM 1076 N N . GLN A 1 137 ? 31.597 23.012 -52.708 1.00 75.25 137 GLN A N 1
ATOM 1077 C CA . GLN A 1 137 ? 32.879 22.864 -53.392 1.00 75.25 137 GLN A CA 1
ATOM 1078 C C . GLN A 1 137 ? 32.727 22.781 -54.922 1.00 75.25 137 GLN A C 1
ATOM 1080 O O . GLN A 1 137 ? 33.589 23.280 -55.645 1.00 75.25 137 GLN A O 1
ATOM 1085 N N . GLU A 1 138 ? 31.623 22.211 -55.413 1.00 73.00 138 GLU A N 1
ATOM 1086 C CA . GLU A 1 138 ? 31.319 22.063 -56.845 1.00 73.00 138 GLU A CA 1
ATOM 1087 C C . GLU A 1 138 ? 30.591 23.272 -57.460 1.00 73.00 138 GLU A C 1
ATOM 1089 O O . GLU A 1 138 ? 30.669 23.492 -58.670 1.00 73.00 138 GLU A O 1
ATOM 1094 N N . SER A 1 139 ? 29.902 24.089 -56.657 1.00 61.44 139 SER A N 1
ATOM 1095 C CA . SER A 1 139 ? 29.167 25.256 -57.166 1.00 61.44 139 SER A CA 1
ATOM 1096 C C . SER A 1 139 ? 30.103 26.349 -57.707 1.00 61.44 139 SER A C 1
ATOM 1098 O O . SER A 1 139 ? 31.026 26.828 -57.040 1.00 61.44 139 SER A O 1
ATOM 1100 N N . ALA A 1 140 ? 29.849 26.779 -58.946 1.00 60.78 140 ALA A N 1
ATOM 1101 C CA . ALA A 1 140 ? 30.665 27.768 -59.655 1.00 60.78 140 ALA A CA 1
ATOM 1102 C C . ALA A 1 140 ? 30.188 29.221 -59.438 1.00 60.78 140 ALA A C 1
ATOM 1104 O O . ALA A 1 140 ? 30.950 30.155 -59.686 1.00 60.78 140 ALA A O 1
ATOM 1105 N N . SER A 1 141 ? 28.954 29.426 -58.956 1.00 65.81 141 SER A N 1
ATOM 1106 C CA . SER A 1 141 ? 28.327 30.742 -58.763 1.00 65.81 141 SER A CA 1
ATOM 1107 C C . SER A 1 141 ? 28.200 31.134 -57.283 1.00 65.81 141 SER A C 1
ATOM 1109 O O . SER A 1 141 ? 27.765 30.342 -56.448 1.00 65.81 141 SER A O 1
ATOM 1111 N N . ASP A 1 142 ? 28.502 32.396 -56.950 1.00 69.06 142 ASP A N 1
ATOM 1112 C CA . ASP A 1 142 ? 28.367 32.962 -55.591 1.00 69.06 142 ASP A CA 1
ATOM 1113 C C . ASP A 1 142 ? 26.927 32.910 -55.039 1.00 69.06 142 ASP A C 1
ATOM 1115 O O . ASP A 1 142 ? 26.709 32.871 -53.826 1.00 69.06 142 ASP A O 1
ATOM 1119 N N . CYS A 1 143 ? 25.933 32.894 -55.930 1.00 65.38 143 CYS A N 1
ATOM 1120 C CA . CYS A 1 143 ? 24.512 32.765 -55.601 1.00 65.38 143 CYS A CA 1
ATOM 1121 C C . CYS A 1 143 ? 24.178 31.381 -55.014 1.00 65.38 143 CYS A C 1
ATOM 1123 O O . CYS A 1 143 ? 23.515 31.283 -53.980 1.00 65.38 143 CYS A O 1
ATOM 1125 N N . GLU A 1 144 ? 24.681 30.317 -55.642 1.00 65.94 144 GLU A N 1
ATOM 1126 C CA . GLU A 1 144 ? 24.415 28.924 -55.258 1.00 65.94 144 GLU A CA 1
ATOM 1127 C C . GLU A 1 144 ? 25.108 28.581 -53.937 1.00 65.94 144 GLU A C 1
ATOM 1129 O O . GLU A 1 144 ? 24.512 27.951 -53.062 1.00 65.94 144 GLU A O 1
ATOM 1134 N N . LYS A 1 145 ? 26.318 29.117 -53.731 1.00 66.62 145 LYS A N 1
ATOM 1135 C CA . LYS A 1 145 ? 27.041 29.002 -52.460 1.00 66.62 145 LYS A CA 1
ATOM 1136 C C . LYS A 1 145 ? 26.245 29.598 -51.306 1.00 66.62 145 LYS A C 1
ATOM 1138 O O . LYS A 1 145 ? 26.070 28.945 -50.282 1.00 66.62 145 LYS A O 1
ATOM 1143 N N . ARG A 1 146 ? 25.707 30.814 -51.464 1.00 69.94 146 ARG A N 1
ATOM 1144 C CA . ARG A 1 146 ? 24.890 31.465 -50.420 1.00 69.94 146 ARG A CA 1
ATOM 1145 C C . ARG A 1 146 ? 23.634 30.667 -50.066 1.00 69.94 146 ARG A C 1
ATOM 1147 O O . ARG A 1 146 ? 23.278 30.605 -48.893 1.00 69.94 146 ARG A O 1
ATOM 1154 N N . GLN A 1 147 ? 22.974 30.054 -51.048 1.00 72.75 147 GLN A N 1
ATOM 1155 C CA . GLN A 1 147 ? 21.792 29.221 -50.798 1.00 72.75 147 GLN A CA 1
ATOM 1156 C C . GLN A 1 147 ? 22.134 27.927 -50.051 1.00 72.75 147 GLN A C 1
ATOM 1158 O O . GLN A 1 147 ? 21.369 27.515 -49.183 1.00 72.75 147 GLN A O 1
ATOM 1163 N N . ALA A 1 148 ? 23.279 27.311 -50.349 1.00 67.06 148 ALA A N 1
ATOM 1164 C CA . ALA A 1 148 ? 23.760 26.138 -49.626 1.00 67.06 148 ALA A CA 1
ATOM 1165 C C . ALA A 1 148 ? 24.150 26.471 -48.170 1.00 67.06 148 ALA A C 1
ATOM 1167 O O . ALA A 1 148 ? 23.768 25.742 -47.260 1.00 67.06 148 ALA A O 1
ATOM 1168 N N . TRP A 1 149 ? 24.790 27.621 -47.918 1.00 66.50 149 TRP A N 1
ATOM 1169 C CA . TRP A 1 149 ? 25.084 28.092 -46.553 1.00 66.50 149 TRP A CA 1
ATOM 1170 C C . TRP A 1 149 ? 23.828 28.311 -45.700 1.00 66.50 149 TRP A C 1
ATOM 1172 O O . TRP A 1 149 ? 23.819 27.966 -44.522 1.00 66.50 149 TRP A O 1
ATOM 1182 N N . HIS A 1 150 ? 22.746 28.833 -46.284 1.00 72.88 150 HIS A N 1
ATOM 1183 C CA . HIS A 1 150 ? 21.478 29.023 -45.571 1.00 72.88 150 HIS A CA 1
ATOM 1184 C C . HIS A 1 150 ? 20.791 27.718 -45.147 1.00 72.88 150 HIS A C 1
ATOM 1186 O O . HIS A 1 150 ? 19.934 27.766 -44.273 1.00 72.88 150 HIS A O 1
ATOM 1192 N N . LYS A 1 151 ? 21.134 26.576 -45.755 1.00 70.75 151 LYS A N 1
ATOM 1193 C CA . LYS A 1 151 ? 20.586 25.259 -45.388 1.00 70.75 151 LYS A CA 1
ATOM 1194 C C . LYS A 1 151 ? 21.388 24.550 -44.288 1.00 70.75 151 LYS A C 1
ATOM 1196 O O . LYS A 1 151 ? 20.898 23.575 -43.733 1.00 70.75 151 LYS A O 1
ATOM 1201 N N . LEU A 1 152 ? 22.600 25.031 -44.003 1.00 64.56 152 LEU A N 1
ATOM 1202 C CA . LEU A 1 152 ? 23.516 24.509 -42.980 1.00 64.56 152 LEU A CA 1
ATOM 1203 C C . LEU A 1 152 ? 23.389 25.229 -41.621 1.00 64.56 152 LEU A C 1
ATOM 1205 O O . LEU A 1 152 ? 23.876 24.705 -40.622 1.00 64.56 152 LEU A O 1
ATOM 1209 N N . SER A 1 153 ? 22.781 26.424 -41.592 1.00 53.59 153 SER A N 1
ATOM 1210 C CA . SER A 1 153 ? 22.492 27.214 -40.380 1.00 53.59 153 SER A CA 1
ATOM 1211 C C . SER A 1 153 ? 21.113 26.911 -39.815 1.00 53.59 153 SER A C 1
ATOM 1213 O O . SER A 1 153 ? 20.970 27.153 -38.595 1.00 53.59 153 SER A O 1
#

Mean predicted aligned error: 12.81 Å

Organism: Dreissena polymorpha (NCBI:txid45954)

Secondary structure (DSSP, 8-state):
--PPP------GGGT--GGGHHHHHHHHHHHTTEETTTTEESSHHHHHHHHHHHHHHHHHHHHHHHHTT-HHHHHHHHHHHHHHHHHHIIIIIHHHHHHHHHHHHHHHHTTSPPHHHHHHHHHHHHHHHHHHHHHHHH--SHHHHHHHHHHH-

Sequence (153 aa):
MRSCPGNVEKSLENFMYPDAFKFITQSCKNVAGFDGNTNTYAIPSLALKIGTTLQKCLKILISKGIETNNQDLQTRAEELSKLFEINWTDDVSSNALRTLHEAKQNSQKELLPLANDVKVMSEYLRHEEETHANTLQESASDCEKRQAWHKLS

pLDDT: mean 82.16, std 13.31, range [37.25, 93.31]

Radius of gyration: 32.0 Å; Cα contacts (8 Å, |Δi|>4): 108; chains: 1; bounding box: 68×57×83 Å